Protein AF-A0A381C5M7-F1 (afdb_monomer)

pLDDT: mean 93.24, std 4.84, range [62.66, 97.12]

Sequence (82 aa):
MEYQTSLQKILSDDPVRMKILYVVRALDLNDGWIGAGFVRDAVWDHLHGYGLSPVSGDVDVVWFDCEHCSPDHDSYLEDKLK

Structure (mmCIF, N/CA/C/O backbone):
data_AF-A0A381C5M7-F1
#
_entry.id   AF-A0A381C5M7-F1
#
loop_
_atom_site.group_PDB
_atom_site.id
_atom_site.type_symbol
_atom_site.label_atom_id
_atom_site.label_alt_id
_atom_site.label_comp_id
_atom_site.label_asym_id
_atom_site.label_entity_id
_atom_site.label_seq_id
_atom_site.pdbx_PDB_ins_code
_atom_site.Cartn_x
_atom_site.Cartn_y
_atom_site.Cartn_z
_atom_site.occupancy
_atom_site.B_iso_or_equiv
_atom_site.auth_seq_id
_atom_site.auth_comp_id
_atom_site.auth_asym_id
_atom_site.auth_atom_id
_atom_site.pdbx_PDB_model_num
ATOM 1 N N . MET A 1 1 ? 8.438 -4.268 17.625 1.00 62.66 1 MET A N 1
ATOM 2 C CA . MET A 1 1 ? 7.604 -5.490 17.669 1.00 62.66 1 MET A CA 1
ATOM 3 C C . MET A 1 1 ? 6.143 -5.161 17.937 1.00 62.66 1 MET A C 1
ATOM 5 O O . MET A 1 1 ? 5.337 -5.521 17.101 1.00 62.66 1 MET A O 1
ATOM 9 N N . GLU A 1 2 ? 5.792 -4.425 18.998 1.00 88.00 2 GLU A N 1
ATOM 10 C CA . GLU A 1 2 ? 4.382 -4.117 19.323 1.00 88.00 2 GLU A CA 1
ATOM 11 C C . GLU A 1 2 ? 3.625 -3.383 18.199 1.00 88.00 2 GLU A C 1
ATOM 13 O O . GLU A 1 2 ? 2.607 -3.875 17.725 1.00 88.00 2 GLU A O 1
ATOM 18 N N . TYR A 1 3 ? 4.167 -2.275 17.680 1.00 91.69 3 TYR A N 1
ATOM 19 C CA . TYR A 1 3 ? 3.499 -1.504 16.621 1.00 91.69 3 TYR A CA 1
ATOM 20 C C . TYR A 1 3 ? 3.326 -2.264 15.301 1.00 91.69 3 TYR A C 1
ATOM 22 O O . TYR A 1 3 ? 2.336 -2.059 14.607 1.00 91.69 3 TYR A O 1
ATOM 30 N N . GLN A 1 4 ? 4.257 -3.161 14.961 1.00 94.50 4 GLN A N 1
ATOM 31 C CA . GLN A 1 4 ? 4.146 -3.984 13.756 1.00 94.50 4 GLN A CA 1
ATOM 32 C C . GLN A 1 4 ? 2.984 -4.971 13.882 1.00 94.50 4 GLN A C 1
ATOM 34 O O . GLN A 1 4 ? 2.162 -5.056 12.976 1.00 94.50 4 GLN A O 1
ATOM 39 N N . THR A 1 5 ? 2.896 -5.685 15.007 1.00 96.44 5 THR A N 1
ATOM 40 C CA . THR A 1 5 ? 1.801 -6.626 15.262 1.00 96.44 5 THR A CA 1
ATOM 41 C C . THR A 1 5 ? 0.455 -5.907 15.304 1.00 96.44 5 THR A C 1
ATOM 43 O O . THR A 1 5 ? -0.511 -6.384 14.711 1.00 96.44 5 THR A O 1
ATOM 46 N N . SER A 1 6 ? 0.389 -4.738 15.947 1.00 95.69 6 SER A N 1
ATOM 47 C CA . SER A 1 6 ? -0.829 -3.923 15.980 1.00 95.69 6 SER A CA 1
ATOM 48 C C . SER A 1 6 ? -1.241 -3.467 14.585 1.00 95.69 6 SER A C 1
ATOM 50 O O . SER A 1 6 ? -2.404 -3.612 14.224 1.00 95.69 6 SER A O 1
ATOM 52 N N . LEU A 1 7 ? -0.300 -2.991 13.764 1.00 95.94 7 LEU A N 1
ATOM 53 C CA . LEU A 1 7 ? -0.592 -2.599 12.387 1.00 95.94 7 LEU A CA 1
ATOM 54 C C . LEU A 1 7 ? -1.080 -3.783 11.546 1.00 95.94 7 LEU A C 1
ATOM 56 O O . LEU A 1 7 ? -2.082 -3.666 10.846 1.00 95.94 7 LEU A O 1
ATOM 60 N N . GLN A 1 8 ? -0.407 -4.932 11.638 1.00 96.56 8 GLN A N 1
ATOM 61 C CA . GLN A 1 8 ? -0.828 -6.148 10.941 1.00 96.56 8 GLN A CA 1
ATOM 62 C C . GLN A 1 8 ? -2.255 -6.536 11.322 1.00 96.56 8 GLN A C 1
ATOM 64 O O . GLN A 1 8 ? -3.040 -6.858 10.438 1.00 96.56 8 GLN A O 1
ATOM 69 N N . LYS A 1 9 ? -2.600 -6.441 12.611 1.00 96.25 9 LYS A N 1
ATOM 70 C CA . LYS A 1 9 ? -3.950 -6.713 13.104 1.00 96.25 9 LYS A CA 1
ATOM 71 C C . LYS A 1 9 ? -4.979 -5.713 12.575 1.00 96.25 9 LYS A C 1
AT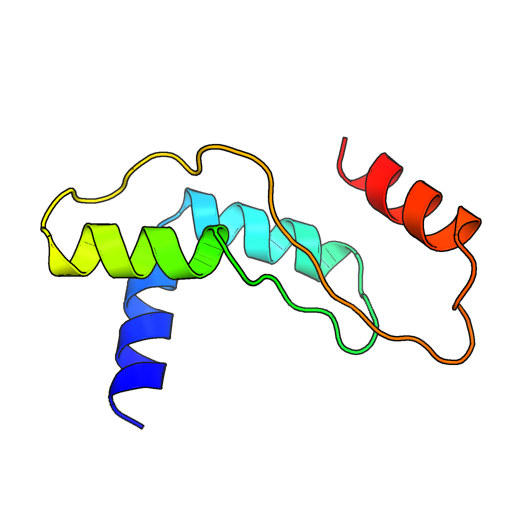OM 73 O O . LYS A 1 9 ? -6.027 -6.131 12.098 1.00 96.25 9 LYS A O 1
ATOM 78 N N . ILE A 1 10 ? -4.674 -4.414 12.624 1.00 95.81 10 ILE A N 1
ATOM 79 C CA . ILE A 1 10 ? -5.549 -3.352 12.098 1.00 95.81 10 ILE A CA 1
ATOM 80 C C . ILE A 1 10 ? -5.873 -3.612 10.625 1.00 95.81 10 ILE A C 1
ATOM 82 O O . ILE A 1 10 ? -7.033 -3.543 10.232 1.00 95.81 10 ILE A O 1
ATOM 86 N N . LEU A 1 11 ? -4.862 -3.947 9.819 1.00 96.06 11 LEU A N 1
ATOM 87 C CA . LEU A 1 11 ? -5.053 -4.213 8.396 1.00 96.06 11 LEU A CA 1
ATOM 88 C C . LEU A 1 11 ? -5.754 -5.554 8.141 1.00 96.06 11 LEU A C 1
ATOM 90 O O . LEU A 1 11 ? -6.615 -5.617 7.270 1.00 96.06 11 LEU A O 1
ATOM 94 N N . SER A 1 12 ? -5.426 -6.614 8.889 1.00 96.44 12 SER A N 1
ATOM 95 C CA . SER A 1 12 ? -6.035 -7.938 8.699 1.00 96.44 12 SER A CA 1
ATOM 96 C C . SER A 1 12 ? -7.507 -7.992 9.099 1.00 96.44 12 SER A C 1
ATOM 98 O O . SER A 1 12 ? -8.258 -8.788 8.541 1.00 96.44 12 SER A O 1
ATOM 100 N N . ASP A 1 13 ? -7.909 -7.157 10.059 1.00 95.06 13 ASP A N 1
ATOM 101 C CA . ASP A 1 13 ? -9.293 -7.052 10.524 1.00 95.06 13 ASP A CA 1
ATOM 102 C C . ASP A 1 13 ? -10.170 -6.222 9.550 1.00 95.06 13 ASP A C 1
ATOM 104 O O . ASP A 1 13 ? -11.388 -6.172 9.723 1.00 95.06 13 ASP A O 1
ATOM 108 N N . ASP A 1 14 ? -9.585 -5.619 8.501 1.00 95.62 14 ASP A N 1
ATOM 109 C CA . ASP A 1 14 ? -10.278 -4.886 7.432 1.00 95.62 14 ASP A CA 1
ATOM 110 C C . ASP A 1 14 ? -10.309 -5.687 6.106 1.00 95.62 14 ASP A C 1
ATOM 112 O O . ASP A 1 14 ? -9.327 -5.714 5.352 1.00 95.62 14 ASP A O 1
ATOM 116 N N . PRO A 1 15 ? -11.453 -6.305 5.746 1.00 95.12 15 PRO A N 1
ATOM 117 C CA . PRO A 1 15 ? -11.570 -7.112 4.531 1.00 95.12 15 PRO A CA 1
ATOM 118 C C . PRO A 1 15 ? -11.355 -6.335 3.225 1.00 95.12 15 PRO A C 1
ATOM 120 O O . PRO A 1 15 ? -10.909 -6.917 2.233 1.00 95.12 15 PRO A O 1
ATOM 123 N N . VAL A 1 16 ? -11.678 -5.038 3.192 1.00 94.94 16 VAL A N 1
ATOM 124 C CA . VAL A 1 16 ? -11.530 -4.206 1.988 1.00 94.94 16 VAL A CA 1
ATOM 125 C C . VAL A 1 16 ? -10.056 -3.906 1.759 1.00 94.94 16 VAL A C 1
ATOM 127 O O . VAL A 1 16 ? -9.548 -4.125 0.656 1.00 94.94 16 VAL A O 1
ATOM 130 N N . ARG A 1 17 ? -9.346 -3.486 2.810 1.00 95.94 17 ARG A N 1
ATOM 131 C CA . ARG A 1 17 ? -7.895 -3.266 2.750 1.00 95.94 17 ARG A CA 1
ATOM 132 C C . ARG A 1 17 ? -7.149 -4.561 2.424 1.00 95.94 17 ARG A C 1
ATOM 134 O O . ARG A 1 17 ? -6.267 -4.548 1.567 1.00 95.94 17 ARG A O 1
ATOM 141 N N . MET A 1 18 ? -7.558 -5.696 2.991 1.00 97.12 18 MET A N 1
ATOM 142 C CA . MET A 1 18 ? -6.990 -7.001 2.629 1.00 97.12 18 MET A CA 1
ATOM 143 C C . MET A 1 18 ? -7.211 -7.359 1.158 1.00 97.12 18 MET A C 1
ATOM 145 O O . MET A 1 18 ? -6.286 -7.841 0.505 1.00 97.12 18 MET A O 1
ATOM 149 N N . LYS A 1 19 ? -8.397 -7.090 0.599 1.00 96.19 19 LYS A N 1
ATOM 150 C CA . LYS A 1 19 ? -8.651 -7.304 -0.833 1.00 96.19 19 LYS A CA 1
ATOM 151 C C . LYS A 1 19 ? -7.698 -6.478 -1.701 1.00 96.19 19 LYS A C 1
ATOM 153 O O . LYS A 1 19 ? -7.144 -7.018 -2.654 1.00 96.19 19 LYS A O 1
ATOM 158 N N . ILE A 1 20 ? -7.480 -5.210 -1.360 1.00 96.12 20 ILE A N 1
ATOM 159 C CA . ILE A 1 20 ? -6.564 -4.319 -2.090 1.00 96.12 20 ILE A CA 1
ATOM 160 C C . ILE A 1 20 ? -5.118 -4.829 -1.999 1.00 96.12 20 ILE A C 1
ATOM 162 O O . ILE A 1 20 ? -4.443 -4.928 -3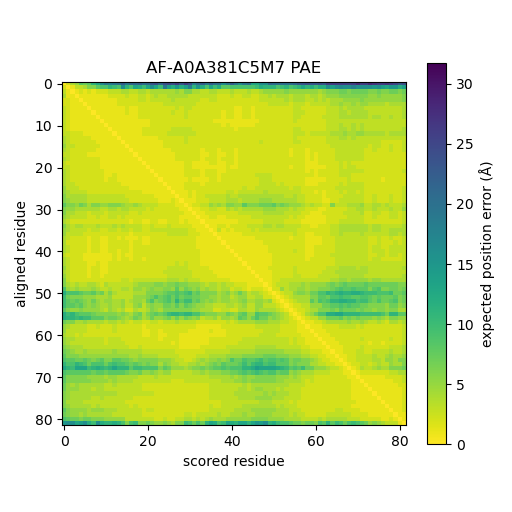.022 1.00 96.12 20 ILE A O 1
ATOM 166 N N . LEU A 1 21 ? -4.666 -5.249 -0.811 1.00 96.88 21 LEU A N 1
ATOM 167 C CA . LEU A 1 21 ? -3.343 -5.862 -0.631 1.00 96.88 21 LEU A CA 1
ATOM 168 C C . LEU A 1 21 ? -3.158 -7.106 -1.512 1.00 96.88 21 LEU A C 1
ATOM 170 O O . LEU A 1 21 ? -2.092 -7.292 -2.096 1.00 96.88 21 LEU A O 1
ATOM 174 N N . TYR A 1 22 ? -4.188 -7.948 -1.653 1.00 97.00 22 TYR A N 1
ATOM 175 C CA . TYR A 1 22 ? -4.125 -9.107 -2.547 1.00 97.00 22 TYR A CA 1
ATOM 176 C C . TYR A 1 22 ? -4.082 -8.729 -4.029 1.00 97.00 22 TYR A C 1
ATOM 178 O O . TYR A 1 22 ? -3.371 -9.386 -4.785 1.00 97.00 22 TYR A O 1
ATOM 186 N N . VAL A 1 23 ? -4.806 -7.685 -4.441 1.00 95.94 23 VAL A N 1
ATOM 187 C CA . VAL A 1 23 ? -4.767 -7.181 -5.822 1.00 95.94 23 VAL A CA 1
ATOM 188 C C . VAL A 1 23 ? -3.367 -6.674 -6.168 1.00 95.94 23 VAL A C 1
ATOM 190 O O . VAL A 1 23 ? -2.807 -7.101 -7.173 1.00 95.94 23 VAL A O 1
ATOM 193 N N . VAL A 1 24 ? -2.756 -5.851 -5.310 1.00 95.94 24 VAL A N 1
ATOM 194 C CA . VAL A 1 24 ? -1.387 -5.355 -5.538 1.00 95.94 24 VAL A CA 1
ATOM 195 C C . VAL A 1 24 ? -0.371 -6.495 -5.498 1.00 95.94 24 VAL A C 1
ATOM 197 O O . VAL A 1 24 ? 0.514 -6.556 -6.344 1.00 95.94 24 VAL A O 1
ATOM 200 N N . ARG A 1 25 ? -0.531 -7.468 -4.590 1.00 95.69 25 ARG A N 1
ATOM 201 C CA . ARG A 1 25 ? 0.315 -8.672 -4.569 1.00 95.69 25 ARG A CA 1
ATOM 202 C C . ARG A 1 25 ? 0.250 -9.459 -5.882 1.00 95.69 25 ARG A C 1
ATOM 204 O O . ARG A 1 25 ? 1.251 -10.046 -6.276 1.00 95.69 25 ARG A O 1
ATOM 211 N N . ALA A 1 26 ? -0.904 -9.498 -6.545 1.00 95.88 26 ALA A N 1
ATOM 212 C CA . ALA A 1 26 ? -1.075 -10.219 -7.804 1.00 95.88 26 ALA A CA 1
ATOM 213 C C . ALA A 1 26 ? -0.365 -9.552 -8.998 1.00 95.88 26 ALA A C 1
ATOM 215 O O . ALA A 1 26 ? -0.215 -10.198 -10.033 1.00 95.88 26 ALA A O 1
ATOM 216 N N . LEU A 1 27 ? 0.086 -8.299 -8.860 1.00 94.56 27 LEU A N 1
ATOM 217 C CA . LEU A 1 27 ? 0.949 -7.654 -9.852 1.00 94.56 27 LEU A CA 1
ATOM 218 C C . LEU A 1 27 ? 2.380 -8.211 -9.855 1.00 94.56 27 LEU A C 1
ATOM 220 O O . LEU A 1 27 ? 3.095 -7.964 -10.821 1.00 94.56 27 LEU A O 1
ATOM 224 N N . ASP A 1 28 ? 2.774 -8.954 -8.813 1.00 94.12 28 ASP A N 1
ATOM 225 C CA . ASP A 1 28 ? 4.100 -9.577 -8.681 1.00 94.12 28 ASP A CA 1
ATOM 226 C C . ASP A 1 28 ? 5.256 -8.569 -8.828 1.00 94.12 28 ASP A C 1
ATOM 228 O O . ASP A 1 28 ? 6.259 -8.813 -9.494 1.00 94.12 28 ASP A O 1
ATOM 232 N N . LEU A 1 29 ? 5.080 -7.388 -8.223 1.00 93.94 29 LEU A N 1
ATOM 233 C CA . LEU A 1 29 ? 6.053 -6.298 -8.285 1.00 93.94 29 LEU A CA 1
ATOM 234 C C . LEU A 1 29 ? 7.327 -6.647 -7.512 1.00 93.94 29 LEU A C 1
ATOM 236 O O . LEU A 1 29 ? 7.265 -7.147 -6.384 1.00 93.94 29 LEU A O 1
ATOM 240 N N . ASN A 1 30 ? 8.478 -6.279 -8.077 1.00 93.38 30 ASN A N 1
ATOM 241 C CA . ASN A 1 30 ? 9.735 -6.282 -7.341 1.00 93.38 30 ASN A CA 1
ATOM 242 C C . ASN A 1 30 ? 9.718 -5.169 -6.277 1.00 93.38 30 ASN A C 1
ATOM 244 O O . ASN A 1 30 ? 9.348 -4.030 -6.566 1.00 93.38 30 ASN A O 1
ATOM 248 N N . ASP A 1 31 ? 10.069 -5.528 -5.041 1.00 92.94 31 ASP A N 1
ATOM 249 C CA . ASP A 1 31 ? 10.081 -4.637 -3.870 1.00 92.94 31 ASP A CA 1
ATOM 250 C C . ASP A 1 31 ? 8.835 -3.724 -3.762 1.00 92.94 31 ASP A C 1
ATOM 252 O O . ASP A 1 31 ? 8.945 -2.513 -3.574 1.00 92.94 31 ASP A O 1
ATOM 256 N N . GLY A 1 32 ? 7.638 -4.298 -3.955 1.00 94.88 32 GLY A N 1
ATOM 257 C CA . GLY A 1 32 ? 6.364 -3.570 -3.995 1.00 94.88 32 GLY A CA 1
ATOM 258 C C . GLY A 1 32 ? 5.653 -3.435 -2.642 1.00 94.88 32 GLY A C 1
ATOM 259 O O . GLY A 1 32 ? 5.492 -4.411 -1.906 1.00 94.88 32 GLY A O 1
ATOM 260 N N . TRP A 1 33 ? 5.143 -2.236 -2.346 1.00 96.19 33 TRP A N 1
ATOM 261 C CA . TRP A 1 33 ? 4.507 -1.880 -1.075 1.00 96.19 33 TRP A CA 1
ATOM 262 C C . TRP A 1 33 ? 3.298 -0.962 -1.275 1.00 96.19 33 TRP A C 1
ATOM 264 O O . TRP A 1 33 ? 3.316 -0.075 -2.123 1.00 96.19 33 TRP A O 1
ATOM 274 N N . ILE A 1 34 ? 2.280 -1.116 -0.423 1.00 96.88 34 ILE A N 1
ATOM 275 C CA . ILE A 1 34 ? 1.219 -0.111 -0.248 1.00 96.88 34 ILE A CA 1
ATOM 276 C C . ILE A 1 34 ? 1.560 0.757 0.964 1.00 96.88 34 ILE A C 1
ATOM 278 O O . ILE A 1 34 ? 1.909 0.224 2.022 1.00 96.88 34 ILE A O 1
ATOM 282 N N . GLY A 1 35 ? 1.432 2.078 0.834 1.00 95.31 35 GLY A N 1
ATOM 283 C CA . GLY A 1 35 ? 1.836 3.023 1.876 1.00 95.31 35 GLY A CA 1
ATOM 284 C C . GLY A 1 35 ? 0.894 4.210 2.079 1.00 95.31 35 GLY A C 1
ATOM 285 O O . GLY A 1 35 ? -0.307 4.134 1.837 1.00 95.31 35 GLY A O 1
ATOM 286 N N . ALA A 1 36 ? 1.472 5.303 2.588 1.00 95.44 36 ALA A N 1
ATOM 287 C CA . ALA A 1 36 ? 0.854 6.625 2.710 1.00 95.44 36 ALA A CA 1
ATOM 288 C C . ALA A 1 36 ? -0.575 6.616 3.299 1.00 95.44 36 ALA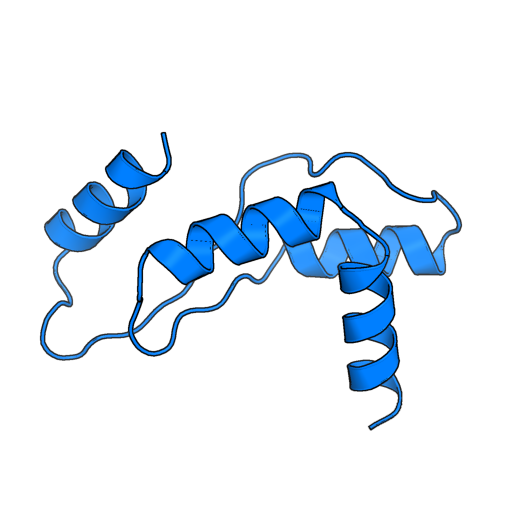 A C 1
ATOM 290 O O . ALA A 1 36 ? -0.759 6.147 4.429 1.00 95.44 36 ALA A O 1
ATOM 291 N N . GLY A 1 37 ? -1.562 7.183 2.592 1.00 94.75 37 GLY A N 1
ATOM 292 C CA . GLY A 1 37 ? -2.923 7.374 3.108 1.00 94.75 37 GLY A CA 1
ATOM 293 C C . GLY A 1 37 ? -3.594 6.067 3.519 1.00 94.75 37 GLY A C 1
ATOM 294 O O . GLY A 1 37 ? -4.189 5.985 4.592 1.00 94.75 37 GLY A O 1
ATOM 295 N N . PHE A 1 38 ? -3.374 5.001 2.748 1.00 95.88 38 PHE A N 1
ATOM 296 C CA . PHE A 1 38 ? -3.947 3.681 3.000 1.00 95.88 38 PHE A CA 1
ATOM 297 C C . PHE A 1 38 ? -3.634 3.147 4.408 1.00 95.88 38 PHE A C 1
ATOM 299 O O . PHE A 1 38 ? -4.527 2.658 5.109 1.00 95.88 38 PHE A O 1
ATOM 306 N N . VAL A 1 39 ? -2.366 3.262 4.823 1.00 95.31 39 VAL A N 1
ATOM 307 C CA . VAL A 1 39 ? -1.880 2.807 6.135 1.00 95.31 39 VAL A CA 1
ATOM 308 C C . VAL A 1 39 ? -2.210 3.825 7.222 1.00 95.31 39 VAL A C 1
ATOM 310 O O . VAL A 1 39 ? -2.698 3.447 8.289 1.00 95.31 39 VAL A O 1
ATOM 313 N N . ARG A 1 40 ? -1.957 5.114 6.960 1.00 95.50 40 ARG A N 1
ATOM 314 C CA . ARG A 1 40 ? -2.187 6.196 7.926 1.00 95.50 40 ARG A CA 1
ATOM 315 C C . ARG A 1 40 ? -3.640 6.221 8.383 1.00 95.50 40 ARG A C 1
ATOM 317 O O . ARG A 1 40 ? -3.882 6.283 9.584 1.00 95.50 40 ARG A O 1
ATOM 324 N N . ASP A 1 41 ? -4.581 6.151 7.448 1.00 95.19 41 ASP A N 1
ATOM 325 C CA . ASP A 1 41 ? -6.000 6.319 7.748 1.00 95.19 41 ASP A CA 1
ATOM 326 C C . ASP A 1 41 ? -6.538 5.110 8.527 1.00 95.19 41 ASP A C 1
ATOM 328 O O . ASP A 1 41 ? -7.270 5.285 9.494 1.00 95.19 41 ASP A O 1
ATOM 332 N N . ALA A 1 42 ? -6.072 3.891 8.217 1.00 94.88 42 ALA A N 1
ATOM 333 C CA . ALA A 1 42 ? -6.417 2.690 8.987 1.00 94.88 42 ALA A CA 1
ATOM 334 C C . ALA A 1 42 ? -5.991 2.806 10.461 1.00 94.88 42 ALA A C 1
ATOM 336 O O . ALA A 1 42 ? -6.748 2.487 11.379 1.00 94.88 42 ALA A O 1
ATOM 337 N N . VAL A 1 43 ? -4.762 3.278 10.690 1.00 95.31 43 VAL A N 1
ATOM 338 C CA . VAL A 1 43 ? -4.239 3.500 12.041 1.00 95.31 43 VAL A CA 1
ATOM 339 C C . VAL A 1 43 ? -4.997 4.633 12.728 1.00 95.31 43 VAL A C 1
ATOM 341 O O . VAL A 1 43 ? -5.345 4.510 13.901 1.00 95.31 43 VAL A O 1
ATOM 344 N N . TRP A 1 44 ? -5.274 5.721 12.011 1.00 95.50 44 TRP A N 1
ATOM 345 C CA . TRP A 1 44 ? -5.995 6.870 12.547 1.00 95.50 44 TRP A CA 1
ATOM 346 C C . TRP A 1 44 ? -7.398 6.488 13.019 1.00 95.50 44 TRP A C 1
ATOM 348 O O . TRP A 1 44 ? -7.766 6.799 14.153 1.00 95.50 44 TRP A O 1
ATOM 358 N N . ASP A 1 45 ? -8.142 5.762 12.191 1.00 94.56 45 ASP A N 1
ATOM 359 C CA . ASP A 1 45 ? -9.499 5.313 12.493 1.00 94.56 45 ASP A CA 1
ATOM 360 C C . ASP A 1 45 ? -9.529 4.342 13.670 1.00 94.56 45 ASP A C 1
ATOM 362 O O . ASP A 1 45 ? -10.397 4.446 14.541 1.00 94.56 45 ASP A O 1
ATOM 366 N N . HIS A 1 46 ? -8.544 3.442 13.744 1.00 93.81 46 HIS A N 1
ATOM 367 C CA . HIS A 1 46 ? -8.387 2.545 14.881 1.00 93.81 46 HIS A CA 1
ATOM 368 C C . HIS A 1 46 ? -8.149 3.316 16.186 1.00 93.81 46 HIS A C 1
ATOM 370 O O . HIS A 1 46 ? -8.818 3.054 17.184 1.00 93.81 46 HIS A O 1
ATOM 376 N N . LEU A 1 47 ? -7.231 4.290 16.182 1.00 94.62 47 LEU A N 1
ATOM 377 C CA . LEU A 1 47 ? -6.891 5.075 17.374 1.00 94.62 47 LEU A CA 1
ATOM 378 C C . LEU A 1 47 ? -8.035 5.983 17.847 1.00 94.62 47 LEU A C 1
ATOM 380 O O . LEU A 1 47 ? -8.133 6.253 19.043 1.00 94.62 47 LEU A O 1
ATOM 384 N N . HIS A 1 48 ? -8.899 6.437 16.937 1.00 95.38 48 HIS A N 1
ATOM 385 C CA . HIS A 1 48 ? -10.023 7.323 17.259 1.00 95.38 48 HIS A CA 1
ATOM 386 C C . HIS A 1 48 ? -11.367 6.593 17.403 1.00 95.38 48 HIS A C 1
ATOM 388 O O . HIS A 1 48 ? -12.375 7.223 17.720 1.00 95.38 48 HIS A O 1
ATOM 394 N N . GLY A 1 49 ? -11.399 5.270 17.214 1.00 93.75 49 GLY A N 1
ATOM 395 C CA . GLY A 1 49 ? -12.607 4.461 17.387 1.00 93.75 49 GLY A CA 1
ATOM 396 C C . GLY A 1 49 ? -13.659 4.657 16.293 1.00 93.75 49 GLY A C 1
ATOM 397 O O . GLY A 1 49 ? -14.836 4.396 16.535 1.00 93.75 49 GLY A O 1
ATOM 398 N N . TYR A 1 50 ? -13.259 5.094 15.096 1.00 90.12 50 TYR A N 1
ATOM 399 C CA . TYR A 1 50 ? -14.172 5.287 13.961 1.00 90.12 50 TYR A CA 1
ATOM 400 C C . TYR A 1 50 ? -14.591 3.971 13.286 1.00 90.12 50 TYR A C 1
ATOM 402 O O . TYR A 1 50 ? -15.547 3.946 12.513 1.00 90.12 50 TYR A O 1
ATOM 410 N N . GLY A 1 51 ? -13.947 2.857 13.647 1.00 85.19 51 GLY A N 1
ATOM 411 C CA . GLY A 1 51 ? -14.242 1.535 13.100 1.00 85.19 51 GLY A CA 1
ATOM 412 C C . GLY A 1 51 ? -13.642 1.344 11.708 1.00 85.19 51 GLY A C 1
ATOM 413 O O . GLY 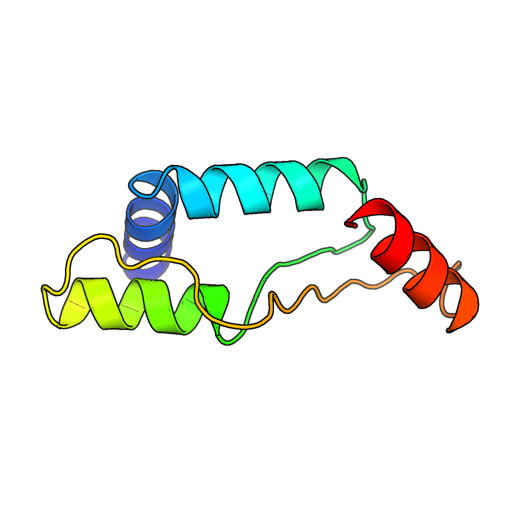A 1 51 ? -12.6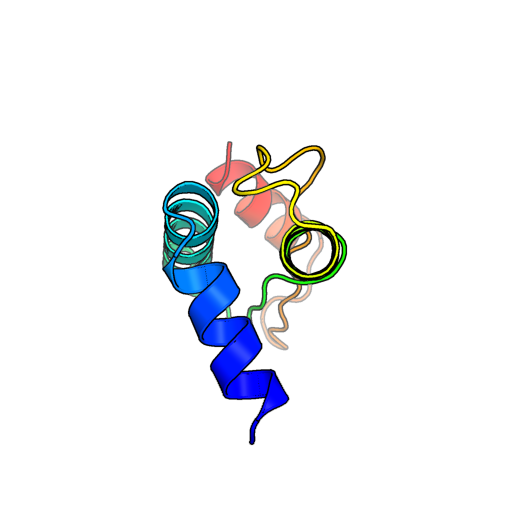10 1.925 11.384 1.00 85.19 51 GLY A O 1
ATOM 414 N N . LEU A 1 52 ? -14.266 0.488 10.895 1.00 87.69 52 LEU A N 1
ATOM 415 C CA . LEU A 1 52 ? -13.833 0.237 9.520 1.00 87.69 52 LEU A CA 1
ATOM 416 C C . LEU A 1 52 ? -14.392 1.319 8.592 1.00 87.69 52 LEU A C 1
ATOM 418 O O . LEU A 1 52 ? -15.500 1.182 8.066 1.00 87.69 52 LEU A O 1
ATOM 422 N N . SER A 1 53 ? -13.630 2.390 8.386 1.00 85.75 53 SER A N 1
ATOM 423 C CA . SER A 1 53 ? -13.974 3.383 7.370 1.00 85.75 53 SER A CA 1
ATOM 424 C C . SER A 1 53 ? -13.657 2.855 5.970 1.00 85.75 53 SER A C 1
ATOM 426 O O . SER A 1 53 ? -12.637 2.174 5.784 1.00 85.75 53 SER A O 1
ATOM 428 N N . PRO A 1 54 ? -14.471 3.212 4.959 1.00 85.38 54 PRO A N 1
ATOM 429 C CA . PRO A 1 54 ? -14.129 2.967 3.567 1.00 85.38 54 PRO A CA 1
ATOM 430 C C . PRO A 1 54 ? -12.745 3.531 3.244 1.00 85.38 54 PRO A C 1
ATOM 432 O O . PRO A 1 54 ? -12.398 4.628 3.685 1.00 85.38 54 PRO A O 1
ATOM 435 N N . VAL A 1 55 ? -11.973 2.804 2.435 1.00 88.06 55 VAL A N 1
ATOM 436 C CA . VAL A 1 55 ? -10.770 3.370 1.818 1.00 88.06 55 VAL A CA 1
ATOM 437 C C . VAL A 1 55 ? -11.236 4.516 0.924 1.00 88.06 55 VAL A C 1
ATOM 439 O O . VAL A 1 55 ? -11.954 4.290 -0.050 1.00 88.06 55 VAL A O 1
ATOM 442 N N . SER A 1 56 ? -10.905 5.744 1.316 1.00 84.00 56 SER A N 1
ATOM 443 C CA . SER A 1 56 ? -11.250 6.954 0.576 1.00 84.00 56 SER A CA 1
ATOM 444 C C . SER A 1 56 ? -9.996 7.514 -0.082 1.00 84.00 56 SER A C 1
ATOM 446 O O . SER A 1 56 ? -8.933 7.524 0.529 1.00 84.00 56 SER A O 1
ATOM 448 N N . GLY A 1 57 ? -10.131 7.957 -1.331 1.00 86.44 57 GLY A N 1
ATOM 449 C CA . GLY A 1 57 ? -9.007 8.441 -2.129 1.00 86.44 57 GLY A CA 1
ATOM 450 C C . GLY A 1 57 ? -8.275 7.345 -2.903 1.00 86.44 57 GLY A C 1
ATOM 451 O O . GLY A 1 57 ? -8.790 6.246 -3.121 1.00 86.44 57 GLY A O 1
ATOM 452 N N . ASP A 1 58 ? -7.094 7.710 -3.377 1.00 92.81 58 ASP A N 1
ATOM 453 C CA . ASP A 1 58 ? -6.148 6.886 -4.111 1.00 92.81 58 ASP A CA 1
ATOM 454 C C . ASP A 1 58 ? -5.344 5.951 -3.193 1.00 92.81 58 ASP A C 1
ATOM 456 O O . ASP A 1 58 ? -5.251 6.135 -1.978 1.00 92.81 58 ASP A O 1
ATOM 460 N N . VAL A 1 59 ? -4.795 4.887 -3.787 1.00 94.75 59 VAL A N 1
ATOM 461 C CA . VAL A 1 59 ? -3.942 3.916 -3.095 1.00 94.75 59 VAL A CA 1
ATOM 462 C C . VAL A 1 59 ? -2.528 4.056 -3.632 1.00 94.75 59 VAL A C 1
ATOM 464 O O . VAL A 1 59 ? -2.247 3.6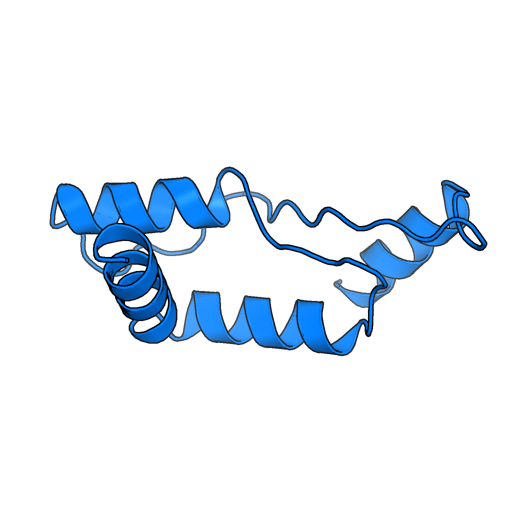60 -4.761 1.00 94.75 59 VAL A O 1
ATOM 467 N N . ASP A 1 60 ? -1.636 4.582 -2.799 1.00 96.06 60 ASP A N 1
ATOM 468 C CA . ASP A 1 60 ? -0.224 4.726 -3.135 1.00 96.06 60 ASP A CA 1
ATOM 469 C C . ASP A 1 60 ? 0.488 3.365 -3.128 1.00 96.06 60 ASP A C 1
ATOM 471 O O . ASP A 1 60 ? 0.650 2.737 -2.072 1.00 96.06 60 ASP A O 1
ATOM 475 N N . VAL A 1 61 ? 0.946 2.932 -4.306 1.00 96.19 61 VAL A N 1
ATOM 476 C CA . VAL A 1 61 ? 1.791 1.746 -4.493 1.00 96.19 61 VAL A CA 1
ATOM 477 C C . VAL A 1 61 ? 3.187 2.195 -4.912 1.00 96.19 61 VAL A C 1
ATOM 479 O O . VAL A 1 61 ? 3.359 2.792 -5.971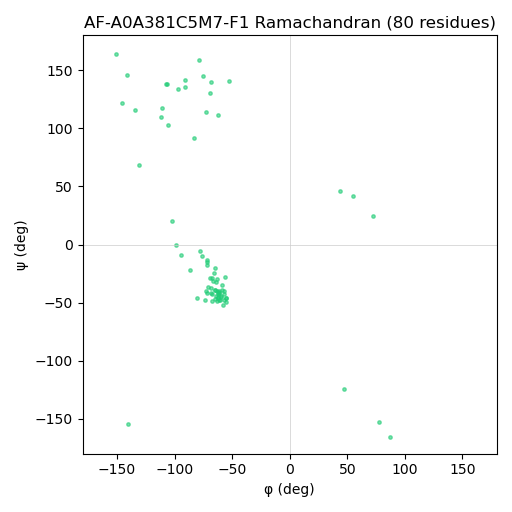 1.00 96.19 61 VAL A O 1
ATOM 482 N N . VAL A 1 62 ? 4.191 1.892 -4.090 1.00 95.19 62 VAL A N 1
ATOM 483 C CA . VAL A 1 62 ? 5.607 2.126 -4.403 1.00 95.19 62 VAL A CA 1
ATOM 484 C C . VAL A 1 62 ? 6.275 0.795 -4.704 1.00 95.19 62 VAL A C 1
ATOM 486 O O . VAL A 1 62 ? 6.014 -0.195 -4.028 1.00 95.19 62 VAL A O 1
ATOM 489 N N . TRP A 1 63 ? 7.127 0.760 -5.716 1.00 96.00 63 TRP A N 1
ATOM 490 C CA . TRP A 1 63 ? 7.861 -0.436 -6.110 1.00 96.00 63 TRP A CA 1
ATOM 491 C C . TRP A 1 63 ? 9.190 -0.041 -6.752 1.00 96.00 63 TRP A C 1
ATOM 493 O O . TRP A 1 63 ? 9.389 1.124 -7.109 1.00 96.00 63 TRP A O 1
ATOM 503 N N . PHE A 1 64 ? 10.115 -0.993 -6.859 1.00 94.00 64 PHE A N 1
ATOM 504 C CA . PHE A 1 64 ? 11.420 -0.749 -7.461 1.00 94.00 64 PHE A CA 1
ATOM 505 C C . PHE A 1 64 ? 11.927 -1.976 -8.217 1.00 94.00 64 PHE A C 1
ATOM 507 O O . PHE A 1 64 ? 12.151 -3.036 -7.637 1.00 94.00 64 PHE A O 1
ATOM 514 N N . ASP A 1 65 ? 12.186 -1.799 -9.512 1.00 94.00 65 ASP A N 1
ATOM 515 C CA . ASP A 1 65 ? 12.888 -2.770 -10.346 1.00 94.00 65 ASP A CA 1
ATOM 516 C C . ASP A 1 65 ? 13.943 -2.057 -11.194 1.00 94.00 65 ASP A C 1
ATOM 518 O O . ASP A 1 65 ? 13.607 -1.252 -12.062 1.00 94.00 65 ASP A O 1
ATOM 522 N N . CYS A 1 66 ? 15.223 -2.362 -10.976 1.00 93.06 66 CYS A N 1
ATOM 523 C CA . CYS A 1 66 ? 16.316 -1.736 -11.717 1.00 93.06 66 CYS A CA 1
ATOM 524 C C . CYS A 1 66 ? 16.317 -2.077 -13.217 1.00 93.06 66 CYS A C 1
ATOM 526 O O . CYS A 1 66 ? 16.909 -1.329 -13.997 1.00 93.06 66 CYS A O 1
ATOM 528 N N . GLU A 1 67 ? 15.661 -3.165 -13.627 1.00 92.31 67 GLU A N 1
ATOM 529 C CA . GLU A 1 67 ? 15.534 -3.556 -15.034 1.00 92.31 67 GLU A CA 1
ATOM 530 C C . GLU A 1 67 ? 14.334 -2.879 -15.719 1.00 92.31 67 GLU A C 1
ATOM 532 O O . GLU A 1 67 ? 14.338 -2.697 -16.938 1.00 92.31 67 GLU A O 1
ATOM 537 N N . HIS A 1 68 ? 13.344 -2.428 -14.942 1.00 86.81 68 HIS A N 1
ATOM 538 C CA . HIS A 1 68 ? 12.079 -1.879 -15.434 1.00 86.81 68 HIS A CA 1
ATOM 539 C C . HIS A 1 68 ? 11.748 -0.534 -14.762 1.00 86.81 68 HIS A C 1
ATOM 541 O O . HIS A 1 68 ? 10.800 -0.421 -14.002 1.00 86.81 68 HIS A O 1
ATOM 547 N N . CYS A 1 69 ? 12.523 0.514 -15.068 1.00 87.06 69 CYS A N 1
ATOM 548 C CA . CYS A 1 69 ? 12.371 1.870 -14.500 1.00 87.06 69 CYS A CA 1
ATOM 549 C C . CYS A 1 69 ? 11.683 2.889 -15.439 1.00 87.06 69 CYS A C 1
ATOM 551 O O . CYS A 1 69 ? 11.905 4.095 -15.317 1.00 87.06 69 CYS A O 1
ATOM 553 N N . SER A 1 70 ? 10.940 2.443 -16.456 1.00 93.38 70 SER A N 1
ATOM 554 C CA . SER A 1 70 ? 10.350 3.353 -17.451 1.00 93.38 70 SER A CA 1
ATOM 555 C C . SER A 1 70 ? 8.936 3.812 -17.062 1.00 93.38 70 SER A C 1
ATOM 557 O O . SER A 1 70 ? 8.139 2.949 -16.695 1.00 93.38 70 SER A O 1
ATOM 559 N N . PRO A 1 71 ? 8.554 5.082 -17.307 1.00 93.50 71 PRO A N 1
ATOM 560 C CA . PRO A 1 71 ? 7.182 5.566 -17.083 1.00 93.50 71 PRO A CA 1
ATOM 561 C C . PRO A 1 71 ? 6.085 4.781 -17.828 1.00 93.50 71 PRO A C 1
ATOM 563 O O . PRO A 1 71 ? 4.943 4.696 -17.374 1.00 93.50 71 PRO A O 1
ATOM 566 N N . ASP A 1 72 ? 6.420 4.178 -18.974 1.00 95.25 72 ASP A N 1
ATOM 567 C CA . ASP A 1 72 ? 5.494 3.318 -19.724 1.00 95.25 72 ASP A CA 1
ATOM 568 C C . ASP A 1 72 ? 5.155 2.031 -18.953 1.00 95.25 72 ASP A C 1
ATOM 570 O O . ASP A 1 72 ? 4.044 1.511 -19.058 1.00 95.25 72 ASP A O 1
ATOM 574 N N . HIS A 1 73 ? 6.099 1.524 -18.154 1.00 93.44 73 HIS A N 1
ATOM 575 C CA . HIS A 1 73 ? 5.878 0.363 -17.295 1.00 93.44 73 HIS A CA 1
ATOM 576 C C . HIS A 1 73 ? 4.966 0.727 -16.120 1.00 93.44 73 HIS A C 1
ATOM 578 O O . HIS A 1 73 ? 4.034 -0.023 -15.834 1.00 93.44 73 HIS A O 1
ATOM 584 N N . ASP A 1 74 ? 5.164 1.903 -15.514 1.00 93.62 74 ASP A N 1
ATOM 585 C CA . ASP A 1 74 ? 4.271 2.441 -14.478 1.00 93.62 74 ASP A CA 1
ATOM 586 C C . ASP A 1 74 ? 2.827 2.515 -15.000 1.00 93.62 74 ASP A C 1
ATOM 588 O O . ASP A 1 74 ? 1.904 1.985 -14.382 1.00 93.62 74 ASP A O 1
ATOM 592 N N . SER A 1 75 ? 2.649 3.090 -16.194 1.00 94.50 75 SER A N 1
ATOM 593 C CA . SER A 1 75 ? 1.338 3.235 -16.841 1.00 94.50 75 SER A CA 1
ATOM 594 C C . SER A 1 75 ? 0.691 1.878 -17.144 1.00 94.50 75 SER A C 1
ATOM 596 O O . SER A 1 75 ? -0.501 1.681 -16.913 1.00 94.50 75 SER A O 1
ATOM 598 N N . TYR A 1 76 ? 1.481 0.907 -17.616 1.00 94.38 76 TYR A N 1
ATOM 599 C CA . TYR A 1 76 ? 1.013 -0.458 -17.869 1.00 94.38 76 TYR A CA 1
ATOM 600 C C . TYR A 1 76 ? 0.538 -1.171 -16.594 1.00 94.38 76 TYR A C 1
ATOM 602 O O . TYR A 1 76 ? -0.460 -1.896 -16.627 1.00 94.38 76 TYR A O 1
ATOM 610 N N . LEU A 1 77 ? 1.241 -0.988 -15.474 1.00 93.88 77 LEU A N 1
ATOM 611 C CA . LEU A 1 77 ? 0.837 -1.540 -14.182 1.00 93.88 77 LEU A CA 1
ATOM 612 C C . LEU A 1 77 ? -0.435 -0.8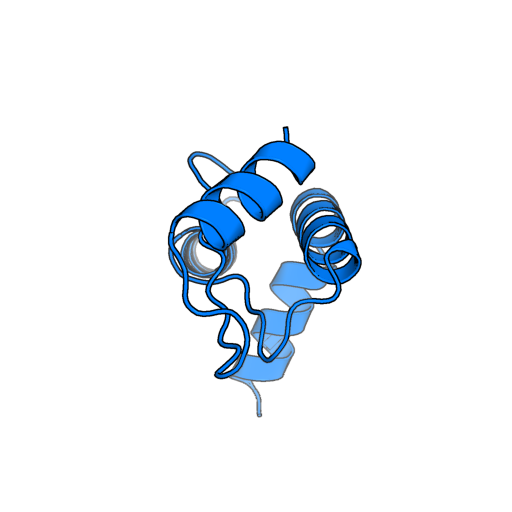69 -13.657 1.00 93.88 77 LEU A C 1
ATOM 614 O O . LEU A 1 77 ? -1.323 -1.567 -13.167 1.00 93.88 77 LEU A O 1
ATOM 618 N N . GLU A 1 78 ? -0.554 0.452 -13.798 1.00 94.06 78 GLU A N 1
ATOM 619 C CA . GLU A 1 78 ? -1.758 1.190 -13.407 1.00 94.06 78 GLU A CA 1
ATOM 620 C C . GLU A 1 78 ? -2.988 0.729 -14.206 1.00 94.06 78 GLU A C 1
ATOM 622 O O . GLU A 1 78 ? -4.056 0.499 -13.638 1.00 94.06 78 GLU A O 1
ATOM 627 N N . ASP A 1 79 ? -2.842 0.504 -15.514 1.00 94.44 79 ASP A N 1
ATOM 628 C CA . ASP A 1 79 ? -3.936 0.031 -16.367 1.00 94.44 79 ASP A CA 1
ATOM 629 C C . ASP A 1 79 ? -4.414 -1.387 -16.017 1.00 94.44 79 ASP A C 1
ATOM 631 O O . ASP A 1 79 ? -5.578 -1.709 -16.247 1.00 94.44 79 ASP A O 1
ATOM 635 N N . LYS A 1 80 ? -3.569 -2.228 -15.406 1.00 93.19 80 LYS A N 1
ATOM 636 C CA . LYS A 1 80 ? -3.987 -3.543 -14.880 1.00 93.19 80 LYS A CA 1
ATOM 637 C C . LYS A 1 80 ? -4.856 -3.460 -13.625 1.00 93.19 80 LYS A C 1
ATOM 639 O O . LYS A 1 80 ? -5.466 -4.464 -13.257 1.00 93.19 80 LYS A O 1
ATOM 644 N N . LEU A 1 81 ? -4.853 -2.319 -12.939 1.00 89.50 81 LEU A N 1
ATOM 645 C CA . LEU A 1 81 ? -5.587 -2.103 -11.691 1.00 89.50 81 LEU A CA 1
ATOM 646 C C . LEU A 1 81 ? -6.969 -1.462 -11.902 1.00 89.50 81 LEU A C 1
ATOM 648 O O . LEU A 1 81 ? -7.740 -1.388 -10.943 1.00 89.50 81 LEU A O 1
ATOM 652 N N . LYS A 1 82 ? -7.272 -1.006 -13.124 1.00 79.75 82 LYS A N 1
ATOM 653 C CA . LYS A 1 82 ? -8.573 -0.448 -13.529 1.00 79.75 82 LYS A CA 1
ATOM 654 C C . LYS A 1 82 ? -9.573 -1.553 -13.870 1.00 79.75 82 LYS A C 1
ATOM 656 O O . LYS A 1 82 ? -10.756 -1.387 -13.494 1.00 79.75 82 LYS A O 1
#

Foldseek 3Di:
DVVVVVLVVLQVVAPVSVVVVVLQVVLVAAAKDWDDPSSVVSVVCVVVVVPHDPPDDDIDMDGDDPVDPDVVVVVVSVVSVD

InterPro domains:
  IPR009267 Putative nucleotidyltransferase [PF06042] (24-82)
  IPR009267 Putative nucleotidyltransferase [PTHR39166] (5-81)

Radius of gyration: 14.17 Å; Cα contacts (8 Å, |Δi|>4): 64; chains: 1; bounding box: 31×19×39 Å

Organism: NCBI:txid82977

Secondary structure (DSSP, 8-state):
-HHHHHHHHHHHT-HHHHHHHHHHHTT--TT-EE-HHHHHHHHHHHHHT--S----S---EE---TT---HHHHHHHHHTT-

Nearest PDB structures (foldseek):
  2la3-assembly1_A  TM=7.731E-01  e=1.136E-02  Streptococcus pneumoniae

Mean predicted aligned error: 3.39 Å

Solvent-accessible surface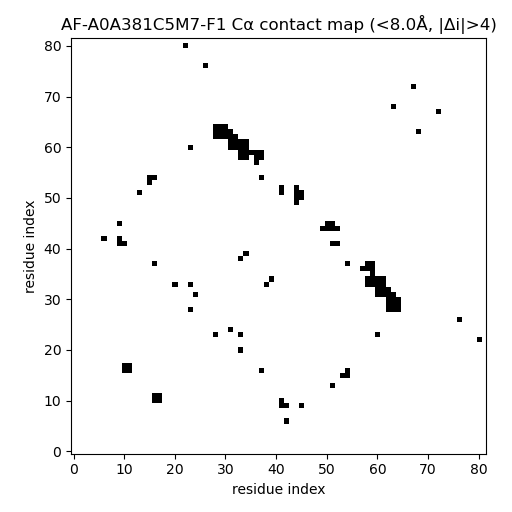 area (backbone atoms only — not comparable to full-atom values): 5115 Å² total; per-residue (Å²): 109,69,68,57,55,52,50,53,48,58,44,68,76,30,69,66,60,44,51,51,53,52,56,58,57,71,66,68,57,49,75,54,44,79,34,67,64,59,53,52,49,54,52,49,27,58,77,70,68,68,56,90,67,78,90,72,84,74,78,51,72,51,65,54,45,94,91,65,79,48,72,69,55,55,52,55,56,54,63,75,74,111